Protein AF-A0A954KA22-F1 (afdb_monomer_lite)

Foldseek 3Di:
DDKDKDWDDLVCLLVQLCQVCVVPDPVCSVVSSVVVNVVCVPDPPPQWTKMFIDDPRDTPHIWIWHNPDPVDTDID

pLDDT: mean 85.06, std 13.28, range [39.09, 96.06]

Sequence (76 aa):
MSITVSLASPEEWPEASALIFTDAEAADQDLQIREFLDSIKADQNGHKQLLVAREKGELLGVGVLIFTDAATAFIW

Structure (mmCIF, N/CA/C/O backbone):
data_AF-A0A954KA22-F1
#
_entry.id   AF-A0A954KA22-F1
#
loop_
_atom_site.group_PDB
_atom_site.id
_atom_site.type_symbol
_atom_site.label_atom_id
_atom_site.label_alt_id
_atom_site.label_comp_id
_atom_site.label_asym_id
_atom_site.label_entity_id
_atom_site.label_seq_id
_atom_site.pdbx_PDB_ins_code
_atom_site.Cartn_x
_atom_site.Cartn_y
_atom_site.Cartn_z
_atom_site.occupancy
_atom_site.B_iso_or_equiv
_atom_site.auth_seq_id
_atom_site.auth_comp_id
_atom_site.auth_asym_id
_atom_site.auth_atom_id
_atom_site.pdbx_PDB_model_num
ATOM 1 N N . MET A 1 1 ? -24.318 1.556 5.598 1.00 69.25 1 MET A N 1
ATOM 2 C CA . MET A 1 1 ? -22.926 1.106 5.411 1.00 69.25 1 MET A CA 1
ATOM 3 C C . MET A 1 1 ? -22.252 2.175 4.582 1.00 69.25 1 MET A C 1
ATOM 5 O O . MET A 1 1 ? -22.830 2.564 3.574 1.00 69.25 1 MET A O 1
ATOM 9 N N . SER A 1 2 ? -21.166 2.759 5.080 1.00 87.25 2 SER A N 1
ATOM 10 C CA . SER A 1 2 ? -20.466 3.858 4.401 1.00 87.25 2 SER A CA 1
ATOM 11 C C . SER A 1 2 ? -18.984 3.550 4.440 1.00 87.25 2 SER A C 1
ATOM 13 O O . SER A 1 2 ? -18.357 3.671 5.489 1.00 87.25 2 SER A O 1
ATOM 15 N N . ILE A 1 3 ? -18.460 3.138 3.293 1.00 93.81 3 ILE A N 1
ATOM 16 C CA . ILE A 1 3 ? -17.037 2.899 3.090 1.00 93.81 3 ILE A CA 1
ATOM 17 C C . ILE A 1 3 ? -16.411 4.226 2.667 1.00 93.81 3 ILE A C 1
ATOM 19 O O . ILE A 1 3 ? -16.907 4.885 1.752 1.00 93.81 3 ILE A O 1
ATOM 23 N N . THR A 1 4 ? -15.336 4.622 3.336 1.00 94.19 4 THR A N 1
ATOM 24 C CA . THR A 1 4 ? -14.518 5.777 2.956 1.00 94.19 4 THR A CA 1
ATOM 25 C C . THR A 1 4 ? -13.213 5.290 2.359 1.00 94.19 4 THR A C 1
ATOM 27 O O . THR A 1 4 ? -12.537 4.470 2.976 1.00 94.19 4 THR A O 1
ATOM 30 N N . VAL A 1 5 ? -12.857 5.813 1.188 1.00 94.94 5 VAL A N 1
ATOM 31 C CA . VAL A 1 5 ? -11.561 5.562 0.551 1.00 94.94 5 VAL A CA 1
ATOM 32 C C . VAL A 1 5 ? -10.731 6.836 0.631 1.00 94.94 5 VAL A C 1
ATOM 34 O O . VAL A 1 5 ? -11.206 7.906 0.247 1.00 94.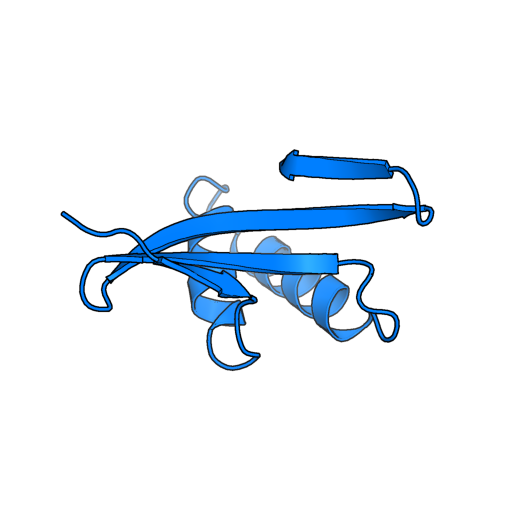94 5 VAL A O 1
ATOM 37 N N . SER A 1 6 ? -9.507 6.728 1.134 1.00 94.25 6 SER A N 1
ATOM 38 C CA . SER A 1 6 ? -8.583 7.853 1.279 1.00 94.25 6 SER A CA 1
ATOM 39 C C . SER A 1 6 ? -7.150 7.439 0.976 1.00 94.25 6 SER A C 1
ATOM 41 O O . SER A 1 6 ? -6.808 6.259 1.034 1.00 94.25 6 SER A O 1
ATOM 43 N N . LEU A 1 7 ? -6.301 8.422 0.673 1.00 93.31 7 LEU A N 1
ATOM 44 C CA . LEU A 1 7 ? -4.858 8.210 0.616 1.00 93.31 7 LEU A CA 1
ATOM 45 C C . LEU A 1 7 ? -4.356 7.795 2.006 1.00 93.31 7 LEU A C 1
ATOM 47 O O . LEU A 1 7 ? -4.691 8.440 2.999 1.00 93.31 7 LEU A O 1
ATOM 51 N N . ALA A 1 8 ? -3.566 6.729 2.061 1.00 93.38 8 ALA A N 1
ATOM 52 C CA . ALA A 1 8 ? -2.974 6.212 3.280 1.00 93.38 8 ALA A CA 1
ATOM 53 C C . ALA A 1 8 ? -1.909 7.181 3.798 1.00 93.38 8 ALA A C 1
ATOM 55 O O . ALA A 1 8 ? -0.974 7.552 3.076 1.00 9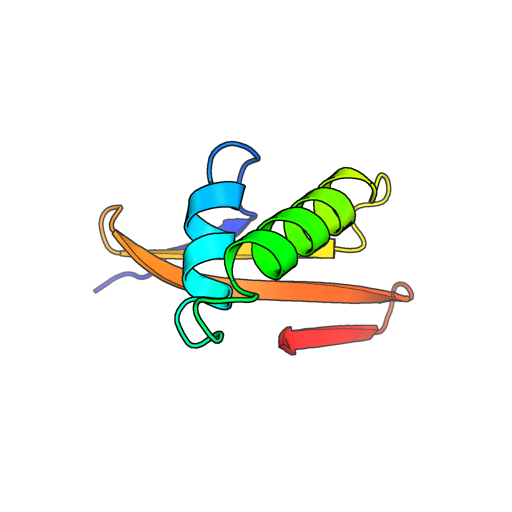3.38 8 ALA A O 1
ATOM 56 N N . SER A 1 9 ? -2.024 7.557 5.065 1.00 92.56 9 SER A N 1
ATOM 57 C CA . SER A 1 9 ? -0.974 8.300 5.759 1.00 92.56 9 SER A CA 1
ATOM 58 C C . SER A 1 9 ? 0.257 7.412 6.020 1.00 92.56 9 SER A C 1
ATOM 60 O O . SER A 1 9 ? 0.127 6.187 6.053 1.00 92.56 9 SER A O 1
ATOM 62 N N . PRO A 1 10 ? 1.458 7.983 6.249 1.00 91.12 10 PRO A N 1
ATOM 63 C CA . PRO A 1 10 ? 2.664 7.196 6.538 1.00 91.12 10 PRO A CA 1
ATOM 64 C C . PRO A 1 10 ? 2.526 6.225 7.720 1.00 91.12 10 PRO A C 1
ATOM 66 O O . PRO A 1 10 ? 3.193 5.192 7.751 1.00 91.12 10 PRO A O 1
ATOM 69 N N . GLU A 1 11 ? 1.655 6.546 8.678 1.00 92.81 11 GLU A N 1
ATOM 70 C CA . GLU A 1 11 ? 1.344 5.708 9.842 1.00 92.81 11 GLU A CA 1
ATOM 71 C C . GLU A 1 11 ? 0.522 4.464 9.465 1.00 92.81 11 GLU A C 1
ATOM 73 O O . GLU A 1 11 ? 0.633 3.428 10.115 1.00 92.81 11 GLU A O 1
ATOM 78 N N . GLU A 1 12 ? -0.259 4.542 8.385 1.00 93.62 12 GLU A N 1
ATOM 79 C CA . GLU A 1 12 ? -1.120 3.462 7.889 1.00 93.62 12 GLU A CA 1
ATOM 80 C C . GLU A 1 12 ? -0.412 2.544 6.887 1.00 93.62 12 GLU A C 1
ATOM 82 O O . GLU A 1 12 ? -0.892 1.445 6.612 1.00 93.62 12 GLU A O 1
ATOM 87 N N . TRP A 1 13 ? 0.735 2.956 6.336 1.00 92.69 13 TRP A N 1
ATOM 88 C CA . TRP A 1 13 ? 1.459 2.160 5.340 1.00 92.69 13 TRP A CA 1
ATOM 89 C C . TRP A 1 13 ? 1.825 0.749 5.816 1.00 92.69 13 TRP A C 1
ATOM 91 O O . TRP A 1 13 ? 1.671 -0.173 5.013 1.00 92.69 13 TRP A O 1
ATOM 101 N N . PRO A 1 14 ? 2.276 0.523 7.068 1.00 92.88 14 PRO A N 1
ATOM 102 C CA . PRO A 1 14 ? 2.565 -0.829 7.541 1.00 92.88 14 PRO A CA 1
ATOM 103 C C . PRO A 1 14 ? 1.324 -1.729 7.553 1.00 92.88 14 PRO A C 1
ATOM 105 O O . PRO A 1 14 ? 1.384 -2.845 7.046 1.00 92.88 14 PRO A O 1
ATOM 108 N N . GLU A 1 15 ? 0.196 -1.233 8.075 1.00 93.88 15 GLU A N 1
ATOM 109 C CA . GLU A 1 15 ? -1.075 -1.974 8.136 1.00 93.88 15 GLU A CA 1
ATOM 110 C C . GLU A 1 15 ? -1.588 -2.294 6.725 1.00 93.88 15 GLU A C 1
ATOM 112 O O . GLU A 1 15 ? -1.939 -3.432 6.419 1.00 93.88 15 GLU A O 1
ATOM 117 N N . ALA A 1 16 ? -1.557 -1.303 5.834 1.00 93.12 16 ALA A N 1
ATOM 118 C CA . ALA A 1 16 ? -2.010 -1.463 4.462 1.00 93.12 16 ALA A CA 1
ATOM 119 C C . ALA A 1 16 ? -1.118 -2.422 3.649 1.00 93.12 16 ALA A C 1
ATOM 121 O O . ALA A 1 16 ? -1.623 -3.239 2.882 1.00 93.12 16 ALA A O 1
ATOM 122 N 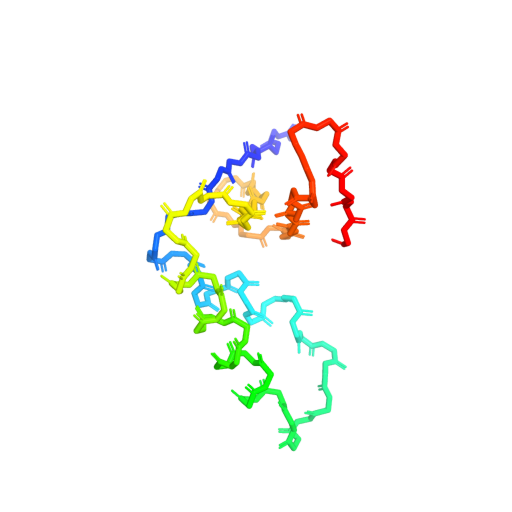N . SER A 1 17 ? 0.201 -2.375 3.850 1.00 92.06 17 SER A N 1
ATOM 123 C CA . SER A 1 17 ? 1.137 -3.296 3.189 1.00 92.06 17 SER A CA 1
ATOM 124 C C . SER A 1 17 ? 0.957 -4.729 3.687 1.00 92.06 17 SER A C 1
ATOM 126 O O . SER A 1 17 ? 0.961 -5.658 2.886 1.00 92.06 17 SER A O 1
ATOM 128 N N . ALA A 1 18 ? 0.733 -4.919 4.991 1.00 92.06 18 ALA A N 1
ATOM 129 C CA . ALA A 1 18 ? 0.444 -6.238 5.550 1.00 92.06 18 ALA A CA 1
ATOM 130 C C . ALA A 1 18 ? -0.827 -6.858 4.945 1.00 92.06 18 ALA A C 1
ATOM 132 O O . ALA A 1 18 ? -0.864 -8.067 4.718 1.00 92.06 18 ALA A O 1
ATOM 133 N N . LEU A 1 19 ? -1.842 -6.041 4.635 1.00 92.50 19 LEU A N 1
ATOM 134 C CA . LEU A 1 19 ? -3.048 -6.517 3.958 1.00 92.50 19 LEU A CA 1
ATOM 135 C C . LEU A 1 19 ? -2.785 -6.911 2.494 1.00 92.50 19 LEU A C 1
ATOM 137 O O . LEU A 1 19 ? -3.274 -7.950 2.066 1.00 92.50 19 LEU A O 1
ATOM 141 N N . ILE A 1 20 ? -1.993 -6.133 1.741 1.00 90.88 20 ILE A N 1
ATOM 142 C CA . ILE A 1 20 ? -1.636 -6.452 0.339 1.00 90.88 20 ILE A CA 1
ATOM 143 C C . ILE A 1 20 ? -0.959 -7.821 0.239 1.00 90.88 20 ILE A C 1
ATOM 145 O O . ILE A 1 20 ? -1.276 -8.614 -0.643 1.00 90.88 20 ILE A O 1
ATOM 149 N N . PHE A 1 21 ? -0.024 -8.101 1.145 1.00 91.19 21 PHE A N 1
ATOM 150 C CA . PHE A 1 21 ? 0.776 -9.323 1.117 1.00 91.19 21 PHE A CA 1
ATOM 151 C C . PHE A 1 21 ? 0.230 -10.415 2.037 1.00 91.19 21 PHE A C 1
ATOM 153 O O . PHE A 1 21 ? 0.969 -11.336 2.374 1.00 91.19 21 PHE A O 1
ATOM 160 N N . THR A 1 22 ? -1.038 -10.346 2.461 1.00 89.81 22 THR A N 1
ATOM 161 C CA . THR A 1 22 ? -1.605 -11.314 3.419 1.00 89.81 22 THR A CA 1
ATOM 162 C C . THR A 1 22 ? -1.555 -12.756 2.898 1.00 89.81 22 THR A C 1
ATOM 164 O O . THR A 1 22 ? -1.320 -13.680 3.673 1.00 89.81 22 THR A O 1
ATOM 167 N N . ASP A 1 23 ? -1.670 -12.923 1.577 1.00 87.69 23 ASP A N 1
ATOM 168 C CA . ASP A 1 23 ? -1.634 -14.215 0.883 1.00 87.69 23 ASP A CA 1
ATOM 169 C C . ASP A 1 23 ? -0.228 -14.607 0.381 1.00 87.69 23 ASP A C 1
ATOM 171 O O . ASP A 1 23 ? -0.067 -15.638 -0.275 1.00 87.69 23 ASP A O 1
ATOM 175 N N . ALA A 1 24 ? 0.800 -13.794 0.651 1.00 86.62 24 ALA A N 1
ATOM 176 C CA . ALA A 1 24 ? 2.174 -14.119 0.278 1.00 86.62 24 ALA A CA 1
ATOM 177 C C . ALA A 1 24 ? 2.711 -15.299 1.106 1.00 86.62 24 ALA A C 1
ATOM 179 O O . ALA A 1 24 ? 2.324 -15.508 2.257 1.00 86.62 24 ALA A O 1
ATOM 180 N N . GLU A 1 25 ? 3.651 -16.062 0.541 1.00 88.06 25 GLU A N 1
ATOM 181 C CA . GLU A 1 25 ? 4.316 -17.127 1.291 1.00 88.06 25 GLU A CA 1
ATOM 182 C C . GLU A 1 25 ? 5.058 -16.553 2.507 1.00 88.06 25 GLU A C 1
ATOM 184 O O . GLU A 1 25 ? 5.795 -15.573 2.399 1.00 88.06 25 GLU A O 1
ATOM 189 N N . ALA A 1 26 ? 4.907 -17.198 3.668 1.00 84.00 26 ALA A N 1
ATOM 190 C CA . ALA A 1 26 ? 5.454 -16.704 4.935 1.00 84.00 26 ALA A CA 1
ATOM 191 C C . ALA A 1 26 ? 6.981 -16.494 4.910 1.00 84.00 26 ALA A C 1
ATOM 193 O O . ALA A 1 26 ? 7.499 -15.666 5.652 1.00 84.00 26 ALA A O 1
ATOM 194 N N . ALA A 1 27 ? 7.699 -17.240 4.063 1.00 86.38 27 ALA A N 1
ATOM 195 C CA . ALA A 1 27 ? 9.145 -17.104 3.902 1.00 86.38 27 ALA A CA 1
ATOM 196 C C . ALA A 1 27 ? 9.556 -15.765 3.262 1.00 86.38 27 ALA A C 1
ATOM 198 O O . ALA A 1 27 ? 10.636 -15.260 3.562 1.00 86.38 27 ALA A O 1
ATOM 199 N N . ASP A 1 28 ? 8.683 -15.181 2.436 1.00 88.44 28 ASP A N 1
ATOM 200 C CA . ASP A 1 28 ? 8.973 -13.987 1.639 1.00 88.44 28 ASP A CA 1
ATOM 201 C C . ASP A 1 28 ? 8.131 -12.771 2.048 1.00 88.44 28 ASP A C 1
ATOM 203 O O . ASP A 1 28 ? 8.437 -11.650 1.644 1.00 88.44 28 ASP A O 1
ATOM 207 N N . GLN A 1 29 ? 7.085 -12.960 2.855 1.00 88.00 29 GLN A N 1
ATOM 208 C CA . GLN A 1 29 ? 6.128 -11.914 3.226 1.00 88.00 29 GLN A CA 1
ATOM 209 C C . GLN A 1 29 ? 6.805 -10.681 3.851 1.00 88.00 29 GLN A C 1
ATOM 211 O O . GLN A 1 29 ? 6.562 -9.556 3.412 1.00 88.00 29 GLN A O 1
ATOM 216 N N . ASP A 1 30 ? 7.710 -10.876 4.815 1.00 90.19 30 ASP A N 1
ATOM 217 C CA . ASP A 1 30 ? 8.437 -9.776 5.469 1.00 90.19 30 ASP A CA 1
ATOM 218 C C . ASP A 1 30 ? 9.338 -9.006 4.493 1.00 90.19 30 ASP A C 1
ATOM 220 O O . ASP A 1 30 ? 9.458 -7.777 4.573 1.00 90.19 30 ASP A O 1
ATOM 224 N N . LEU A 1 31 ? 9.976 -9.725 3.564 1.00 91.00 31 LEU A N 1
ATOM 225 C CA . LEU A 1 31 ? 10.822 -9.124 2.539 1.00 91.00 31 LEU A CA 1
ATOM 226 C C . LEU A 1 31 ? 9.975 -8.298 1.568 1.00 91.00 31 LEU A C 1
ATOM 228 O O . LEU A 1 31 ? 10.286 -7.129 1.347 1.00 91.00 31 LEU A O 1
ATOM 232 N N . GLN A 1 32 ? 8.876 -8.863 1.065 1.00 90.06 32 GLN A N 1
ATOM 233 C CA . GLN A 1 32 ? 7.966 -8.187 0.139 1.00 90.06 32 GLN A CA 1
ATOM 234 C C . GLN A 1 32 ? 7.350 -6.926 0.754 1.00 90.06 32 GLN A C 1
ATOM 236 O O . GLN A 1 32 ? 7.337 -5.874 0.113 1.00 90.06 32 GLN A O 1
ATOM 241 N N . ILE A 1 33 ? 6.918 -6.984 2.020 1.00 91.69 33 ILE A N 1
ATOM 242 C CA . ILE A 1 33 ? 6.402 -5.812 2.744 1.00 91.69 33 ILE A CA 1
ATOM 243 C C . ILE A 1 33 ? 7.481 -4.729 2.856 1.00 91.69 33 ILE A C 1
ATOM 245 O O . ILE A 1 33 ? 7.207 -3.557 2.583 1.00 91.69 33 ILE A O 1
ATOM 249 N N . ARG A 1 34 ? 8.710 -5.093 3.249 1.00 92.75 34 ARG A N 1
ATOM 250 C CA . ARG A 1 34 ? 9.813 -4.129 3.385 1.00 92.75 34 ARG A CA 1
ATOM 251 C C . ARG A 1 34 ? 10.153 -3.480 2.046 1.00 92.75 34 ARG A C 1
ATOM 253 O O . ARG A 1 34 ? 10.216 -2.255 1.979 1.00 92.75 34 ARG A O 1
ATOM 260 N N . GLU A 1 35 ? 10.350 -4.275 0.999 1.00 91.19 35 GLU A N 1
ATOM 261 C CA . GLU A 1 35 ? 10.688 -3.772 -0.334 1.00 91.19 35 GLU A CA 1
ATOM 262 C C . GLU A 1 35 ? 9.587 -2.868 -0.888 1.00 91.19 35 GLU A C 1
ATOM 264 O O . GLU A 1 35 ? 9.874 -1.792 -1.417 1.00 91.19 35 GLU A O 1
ATOM 269 N N . PHE A 1 36 ? 8.321 -3.248 -0.706 1.00 90.69 36 PHE A N 1
ATOM 270 C CA . PHE A 1 36 ? 7.186 -2.427 -1.104 1.00 90.69 36 PHE A CA 1
ATOM 271 C C . PHE A 1 36 ? 7.184 -1.076 -0.383 1.00 90.69 36 PHE A C 1
ATOM 273 O O . PHE A 1 36 ? 7.140 -0.035 -1.048 1.00 9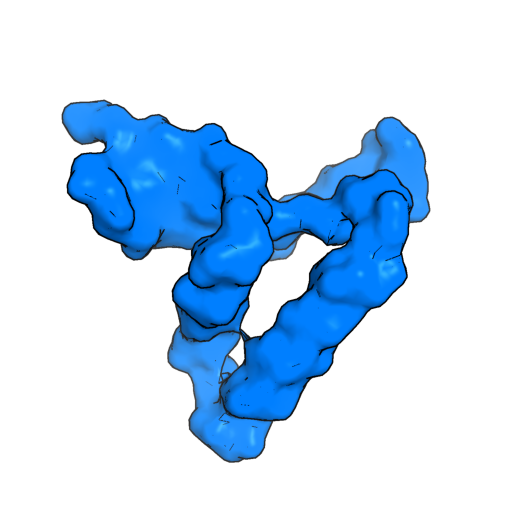0.69 36 PHE A O 1
ATOM 280 N N . LEU A 1 37 ? 7.302 -1.080 0.951 1.00 90.62 37 LEU A N 1
ATOM 281 C CA . LEU A 1 37 ? 7.346 0.130 1.777 1.00 90.62 37 LEU A CA 1
ATOM 282 C C . LEU A 1 37 ? 8.504 1.050 1.392 1.00 90.62 37 LEU A C 1
ATOM 284 O O . LEU A 1 37 ? 8.314 2.264 1.295 1.00 90.62 37 LEU A O 1
ATOM 288 N N . ASP A 1 38 ? 9.689 0.492 1.159 1.00 90.44 38 ASP A N 1
ATOM 289 C CA . ASP A 1 38 ? 10.852 1.258 0.711 1.00 90.44 38 ASP A CA 1
ATOM 290 C C . ASP A 1 38 ? 10.599 1.870 -0.671 1.00 90.44 38 ASP A C 1
ATOM 292 O O . ASP A 1 38 ? 10.940 3.029 -0.914 1.00 90.44 38 ASP A O 1
ATOM 296 N N . SER A 1 39 ? 9.905 1.146 -1.551 1.00 87.81 39 SER A N 1
ATOM 297 C CA . SER A 1 39 ? 9.543 1.635 -2.879 1.00 87.81 39 SER A CA 1
ATOM 298 C C . SER A 1 39 ? 8.524 2.785 -2.862 1.00 87.81 39 SER A C 1
ATOM 300 O O . SER A 1 39 ? 8.583 3.622 -3.765 1.00 87.81 39 SER A O 1
ATOM 302 N N . ILE A 1 40 ? 7.605 2.816 -1.884 1.00 86.19 40 ILE A N 1
ATOM 303 C CA . ILE A 1 40 ? 6.649 3.918 -1.662 1.00 86.19 40 ILE A CA 1
ATOM 304 C C . ILE A 1 40 ? 7.378 5.120 -1.050 1.00 86.19 40 ILE A C 1
ATOM 306 O O . ILE A 1 40 ? 7.237 6.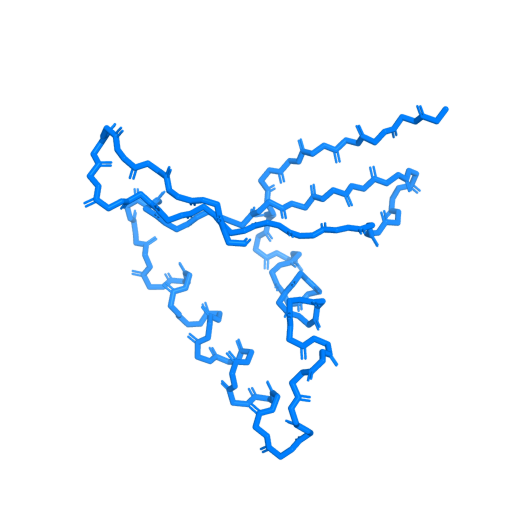238 -1.530 1.00 86.19 40 ILE A O 1
ATOM 310 N N . LYS A 1 41 ? 8.218 4.893 -0.030 1.00 86.00 41 LYS A N 1
ATOM 311 C CA . LYS A 1 41 ? 9.003 5.945 0.646 1.00 86.00 41 LYS A CA 1
ATOM 312 C C . LYS A 1 41 ? 9.975 6.664 -0.283 1.00 86.00 41 LYS A C 1
ATOM 314 O O . LYS A 1 41 ? 10.187 7.865 -0.137 1.00 86.00 41 LYS A O 1
ATOM 319 N N . ALA A 1 42 ? 10.607 5.924 -1.190 1.00 84.50 42 ALA A N 1
ATOM 320 C CA . ALA A 1 42 ? 11.585 6.468 -2.125 1.00 84.50 42 ALA A CA 1
ATOM 321 C C . ALA A 1 42 ? 10.949 7.336 -3.223 1.00 84.50 42 ALA A C 1
ATOM 323 O O . ALA A 1 42 ? 11.661 8.088 -3.891 1.00 84.50 42 ALA A O 1
ATOM 324 N N . ASP A 1 43 ? 9.633 7.248 -3.422 1.00 80.56 43 ASP A N 1
ATOM 325 C CA . ASP A 1 43 ? 8.943 8.006 -4.452 1.00 80.56 43 ASP A CA 1
ATOM 326 C C . ASP A 1 43 ? 8.586 9.424 -3.984 1.00 80.56 43 ASP A C 1
ATOM 328 O O . ASP A 1 43 ? 7.554 9.683 -3.368 1.00 80.56 43 ASP A O 1
ATOM 332 N N . GLN A 1 44 ? 9.463 10.370 -4.313 1.00 65.94 44 GLN A N 1
ATOM 333 C CA . GLN A 1 44 ? 9.305 11.781 -3.947 1.00 65.94 44 GLN A CA 1
ATOM 334 C C . GLN A 1 44 ? 8.273 12.529 -4.803 1.00 65.94 44 GLN A C 1
ATOM 336 O O . GLN A 1 44 ? 7.877 13.636 -4.441 1.00 65.94 44 GLN A O 1
ATOM 341 N N . ASN A 1 45 ? 7.834 11.947 -5.923 1.00 73.56 45 ASN A N 1
ATOM 342 C CA . ASN A 1 45 ? 6.952 12.613 -6.885 1.00 73.56 45 ASN A CA 1
ATOM 343 C C . ASN A 1 45 ? 5.481 12.190 -6.750 1.00 73.56 45 ASN A C 1
ATOM 345 O O . ASN A 1 45 ? 4.630 12.719 -7.463 1.00 73.56 45 ASN A O 1
ATOM 349 N N . GLY A 1 46 ? 5.168 11.261 -5.839 1.00 72.38 46 GLY A N 1
ATOM 350 C CA . GLY A 1 46 ? 3.802 10.782 -5.617 1.00 72.38 46 GLY A CA 1
ATOM 351 C C . GLY A 1 46 ? 3.238 9.963 -6.782 1.00 72.38 46 GLY A C 1
ATOM 352 O O . GLY A 1 46 ? 2.019 9.892 -6.944 1.00 72.38 46 GLY A O 1
ATOM 353 N N . HIS A 1 47 ? 4.110 9.355 -7.586 1.00 80.88 47 HIS A N 1
ATOM 354 C CA . HIS A 1 47 ? 3.767 8.380 -8.619 1.00 80.88 47 HIS A CA 1
ATOM 355 C C . HIS A 1 47 ? 3.255 7.055 -8.050 1.00 80.88 47 HIS A C 1
ATOM 357 O O . HIS A 1 47 ? 2.650 6.273 -8.774 1.00 80.88 47 HIS A O 1
ATOM 363 N N . LYS A 1 48 ? 3.485 6.778 -6.774 1.00 86.94 48 LYS A N 1
ATOM 364 C CA . LYS A 1 48 ? 2.974 5.623 -6.060 1.00 86.94 48 LYS A CA 1
ATOM 365 C C . LYS A 1 48 ? 2.143 6.116 -4.896 1.00 86.94 48 LYS A C 1
ATOM 367 O O . LYS A 1 48 ? 2.645 6.753 -3.973 1.00 86.94 48 LYS A O 1
ATOM 372 N N . GLN A 1 49 ? 0.857 5.818 -4.951 1.00 88.19 49 GLN A N 1
ATOM 373 C CA . GLN A 1 49 ? -0.093 6.198 -3.920 1.00 88.19 49 GLN A CA 1
ATOM 374 C C . GLN A 1 49 ? -0.761 4.953 -3.368 1.00 88.19 49 GLN A C 1
ATOM 376 O O . GLN A 1 49 ? -1.205 4.083 -4.113 1.00 88.19 49 GLN A O 1
ATOM 381 N N . LEU A 1 50 ? -0.831 4.881 -2.045 1.00 91.44 50 LEU A N 1
ATOM 382 C CA . LEU A 1 50 ? -1.512 3.813 -1.337 1.00 91.44 50 LEU A CA 1
ATOM 383 C C . LEU A 1 50 ? -2.877 4.325 -0.896 1.00 91.44 50 LEU A C 1
ATOM 385 O O . LEU A 1 50 ? -2.964 5.381 -0.275 1.00 91.44 50 LEU A O 1
ATOM 389 N N . LEU A 1 51 ? -3.937 3.604 -1.223 1.00 94.25 51 LEU A N 1
ATOM 390 C CA . LEU A 1 51 ? -5.302 3.912 -0.822 1.00 94.25 51 LEU A CA 1
ATOM 391 C C . LEU A 1 51 ? -5.750 2.924 0.247 1.00 94.25 51 LEU A C 1
ATOM 393 O O . LEU A 1 51 ? -5.504 1.728 0.119 1.00 94.25 51 LEU A O 1
ATOM 397 N N . VAL A 1 52 ? -6.456 3.414 1.260 1.00 95.81 52 VAL A N 1
ATOM 398 C CA . VAL A 1 52 ? -7.114 2.591 2.280 1.00 95.81 52 VAL A CA 1
ATOM 399 C C . VAL A 1 52 ? -8.621 2.773 2.190 1.00 95.81 52 VAL A C 1
ATOM 401 O O . VAL A 1 52 ? -9.121 3.896 2.101 1.00 95.81 52 VAL A O 1
ATOM 404 N N . ALA A 1 53 ? -9.349 1.663 2.212 1.00 96.06 53 ALA A N 1
ATOM 405 C CA . ALA A 1 53 ? -10.797 1.629 2.333 1.00 96.06 53 ALA A CA 1
ATOM 406 C C . ALA A 1 53 ? -11.155 1.256 3.772 1.00 96.06 53 ALA A C 1
ATOM 408 O O . ALA A 1 53 ? -10.794 0.174 4.236 1.00 96.06 53 ALA A O 1
ATOM 409 N N . ARG A 1 54 ? -11.871 2.135 4.477 1.00 95.06 54 ARG A N 1
ATOM 410 C CA . ARG A 1 54 ? -12.306 1.895 5.857 1.00 95.06 54 ARG A CA 1
ATOM 411 C C . ARG A 1 54 ? -13.819 1.962 6.010 1.00 95.06 54 ARG A C 1
ATOM 413 O O . ARG A 1 54 ? -14.479 2.795 5.390 1.00 95.06 54 ARG A O 1
ATOM 420 N N . GLU A 1 55 ? -14.363 1.141 6.901 1.00 95.25 55 GLU A N 1
ATOM 421 C CA . GLU A 1 55 ? -15.719 1.300 7.435 1.00 95.25 55 GLU A CA 1
ATOM 422 C C . GLU A 1 55 ? -15.638 1.380 8.960 1.00 95.25 55 GLU A C 1
ATOM 424 O O . GLU A 1 55 ? -15.092 0.498 9.610 1.00 95.25 55 GLU A O 1
ATOM 429 N N . LYS A 1 56 ? -16.158 2.463 9.555 1.00 91.44 56 LYS A N 1
ATOM 430 C CA . LYS A 1 56 ? -16.136 2.684 11.019 1.00 91.44 56 LYS 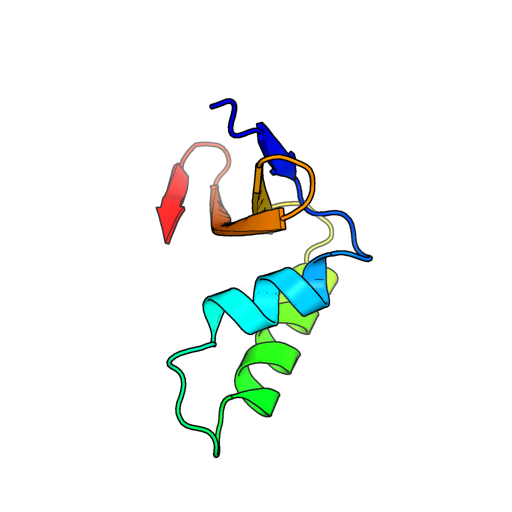A CA 1
ATOM 431 C C . LYS A 1 56 ? -14.737 2.556 11.663 1.00 91.44 56 LYS A C 1
ATOM 433 O O . LYS A 1 56 ? -14.630 2.210 12.834 1.00 91.44 56 LYS A O 1
ATOM 438 N N . GLY A 1 57 ? -13.681 2.869 10.908 1.00 88.50 57 GLY A N 1
ATOM 439 C CA . GLY A 1 57 ? -12.283 2.782 11.349 1.00 88.50 57 GLY A CA 1
ATOM 440 C C . GLY A 1 57 ? -11.597 1.447 11.041 1.00 88.50 57 GLY A C 1
ATOM 441 O O . GLY A 1 57 ? -10.370 1.391 11.051 1.00 88.50 57 GLY A O 1
ATOM 442 N N . GLU A 1 58 ? -12.350 0.407 10.690 1.00 92.56 58 GLU A N 1
ATOM 443 C CA . GLU A 1 58 ? -11.808 -0.896 10.302 1.00 92.56 58 GLU A CA 1
ATOM 444 C C . GLU A 1 58 ? -11.274 -0.853 8.869 1.00 92.56 58 GLU A C 1
ATOM 446 O O . GLU A 1 58 ? -11.956 -0.339 7.980 1.00 92.56 58 GLU A O 1
ATOM 451 N N . LEU A 1 59 ? -10.060 -1.367 8.648 1.00 93.69 59 LEU A N 1
ATOM 452 C CA . LEU A 1 59 ? -9.475 -1.501 7.316 1.00 93.69 59 LEU A CA 1
ATOM 453 C C . LEU A 1 59 ? -10.149 -2.660 6.575 1.00 93.69 59 LEU A C 1
ATOM 455 O O . LEU A 1 59 ? -10.007 -3.816 6.958 1.00 93.69 59 LEU A O 1
ATOM 459 N N . LEU A 1 60 ? -10.873 -2.341 5.504 1.00 94.38 60 LEU A N 1
ATOM 460 C CA . LEU A 1 60 ? -11.583 -3.317 4.674 1.00 94.38 60 LEU A CA 1
ATOM 461 C C . LEU A 1 60 ? -10.828 -3.684 3.399 1.00 94.38 60 LEU A C 1
ATOM 463 O O . LEU A 1 60 ? -11.089 -4.727 2.806 1.00 94.38 60 LEU A O 1
ATOM 467 N N . GLY A 1 61 ? -9.946 -2.806 2.932 1.00 92.56 61 GLY A N 1
ATOM 468 C CA . GLY A 1 61 ? -9.243 -3.009 1.677 1.00 92.56 61 GLY A CA 1
ATOM 469 C C . GLY A 1 61 ? -8.163 -1.972 1.443 1.00 92.56 61 GLY A C 1
ATOM 470 O O . GLY A 1 61 ? -8.160 -0.896 2.046 1.00 92.56 61 GLY A O 1
ATOM 471 N N . VAL A 1 62 ? -7.249 -2.315 0.547 1.00 94.62 62 VAL A N 1
ATOM 472 C CA . VAL A 1 62 ? -6.119 -1.479 0.152 1.00 94.62 62 VAL A CA 1
ATOM 473 C C . VAL A 1 62 ? -6.028 -1.496 -1.367 1.00 94.62 62 VAL A C 1
ATOM 475 O O . VAL A 1 62 ? -6.325 -2.511 -1.990 1.00 94.62 62 VAL A O 1
ATOM 478 N N . GLY A 1 63 ? -5.643 -0.369 -1.958 1.00 91.62 63 GLY A N 1
ATOM 479 C CA . GLY A 1 63 ? -5.347 -0.272 -3.385 1.00 91.62 63 GLY A CA 1
ATOM 480 C C . GLY A 1 63 ? -4.028 0.448 -3.612 1.00 91.62 63 GLY A C 1
ATOM 481 O O . GLY A 1 63 ? -3.696 1.379 -2.877 1.00 91.62 63 GLY A O 1
ATOM 482 N N . VAL A 1 64 ? -3.283 0.041 -4.636 1.00 90.31 64 VAL A N 1
ATOM 483 C CA . VAL A 1 64 ? -2.048 0.721 -5.043 1.00 90.31 64 VAL A CA 1
ATOM 484 C C . VAL A 1 64 ? -2.288 1.405 -6.381 1.00 90.31 64 VAL A C 1
ATOM 486 O O . VAL A 1 64 ? -2.673 0.768 -7.358 1.00 90.31 64 VAL A O 1
ATOM 489 N N . LEU A 1 65 ? -2.048 2.712 -6.429 1.00 86.94 65 LEU A N 1
ATOM 490 C CA . LEU A 1 65 ? -2.017 3.481 -7.665 1.00 86.94 65 LEU A CA 1
ATOM 491 C C . LEU A 1 65 ? -0.567 3.702 -8.068 1.00 86.94 65 LEU A C 1
ATOM 493 O O . LEU A 1 65 ? 0.209 4.272 -7.301 1.00 86.94 65 LEU A O 1
ATOM 497 N N . ILE A 1 66 ? -0.220 3.277 -9.281 1.00 84.88 66 ILE A N 1
ATOM 498 C CA . ILE A 1 66 ? 1.079 3.550 -9.895 1.00 84.88 66 ILE A CA 1
ATOM 499 C C . ILE A 1 66 ? 0.837 4.389 -11.149 1.00 84.88 66 ILE A C 1
ATOM 501 O O . ILE A 1 66 ? 0.244 3.918 -12.121 1.00 84.88 66 ILE A O 1
ATOM 505 N N . PHE A 1 67 ? 1.291 5.637 -11.115 1.00 79.00 67 PHE A N 1
ATOM 506 C CA . PHE A 1 67 ? 1.265 6.566 -12.236 1.00 79.00 67 PHE A CA 1
ATOM 507 C C . PHE A 1 67 ? 2.520 6.334 -13.082 1.00 79.00 67 PHE A C 1
ATOM 509 O O . PHE A 1 67 ? 3.631 6.667 -12.668 1.00 79.00 67 PHE A O 1
ATOM 516 N N . THR A 1 68 ? 2.362 5.720 -14.255 1.00 73.94 68 THR A N 1
ATOM 517 C CA . THR A 1 68 ? 3.485 5.441 -15.173 1.00 73.94 68 THR A CA 1
ATOM 518 C C . THR A 1 68 ? 3.812 6.638 -16.069 1.00 73.94 68 THR A C 1
ATOM 520 O O . THR A 1 68 ? 4.930 6.763 -16.562 1.00 73.94 68 THR A O 1
ATOM 523 N N . ASP A 1 69 ? 2.844 7.534 -16.239 1.00 67.19 69 ASP A N 1
ATOM 524 C CA . ASP A 1 69 ? 2.951 8.887 -16.778 1.00 67.19 69 ASP A CA 1
ATOM 525 C C . ASP A 1 69 ? 1.767 9.718 -16.229 1.00 67.19 69 ASP A C 1
ATOM 527 O O . ASP A 1 69 ? 0.894 9.182 -15.542 1.00 67.19 69 ASP A O 1
ATOM 531 N N . ALA A 1 70 ? 1.703 11.026 -16.507 1.00 56.66 70 ALA A N 1
ATOM 532 C CA . ALA A 1 70 ? 0.601 11.876 -16.032 1.00 56.66 70 ALA A CA 1
ATOM 533 C C . ALA A 1 70 ? -0.796 11.474 -16.573 1.00 56.66 70 ALA A C 1
ATOM 535 O O . ALA A 1 70 ? -1.796 12.041 -16.135 1.00 56.66 70 ALA A O 1
ATOM 536 N N . ALA A 1 71 ? -0.882 10.536 -17.523 1.00 54.94 71 ALA A N 1
ATOM 537 C CA . ALA A 1 71 ? -2.104 10.123 -18.211 1.00 54.94 71 ALA A CA 1
ATOM 538 C C . ALA A 1 71 ? -2.524 8.664 -17.935 1.00 54.94 71 ALA A C 1
ATOM 540 O O . ALA A 1 71 ? -3.656 8.299 -18.256 1.00 54.94 71 ALA A O 1
ATOM 541 N N . THR A 1 72 ? -1.666 7.842 -17.328 1.00 51.78 72 THR A N 1
ATOM 542 C CA . THR A 1 72 ? -1.873 6.396 -17.217 1.00 51.78 72 THR A CA 1
ATOM 543 C C . THR A 1 72 ? -1.655 5.942 -15.775 1.00 51.78 72 THR A C 1
ATOM 545 O O . THR A 1 72 ? -0.528 5.769 -15.310 1.00 51.78 72 THR A O 1
ATOM 548 N N . ALA A 1 73 ? -2.764 5.764 -15.057 1.00 47.84 73 ALA A N 1
ATOM 549 C CA . ALA A 1 73 ? -2.806 5.096 -13.762 1.00 47.84 73 ALA A CA 1
ATOM 550 C C . ALA A 1 73 ? -3.393 3.689 -13.947 1.00 47.84 73 ALA A C 1
ATOM 552 O O . ALA A 1 73 ? -4.468 3.543 -14.533 1.00 47.84 73 ALA A O 1
ATOM 553 N N . PHE A 1 74 ? -2.702 2.664 -13.446 1.00 45.78 74 PHE A N 1
ATOM 554 C CA . PHE A 1 74 ? -3.222 1.294 -13.356 1.00 45.78 74 PHE A CA 1
ATOM 555 C C . PHE A 1 74 ? -3.598 0.977 -11.901 1.00 45.78 74 PHE A C 1
ATOM 557 O O . PHE A 1 74 ? -2.963 1.484 -10.976 1.00 45.78 74 PHE A O 1
ATOM 564 N N . ILE A 1 75 ? -4.634 0.155 -11.715 1.00 39.09 75 ILE A N 1
ATOM 565 C CA . ILE A 1 75 ? -5.090 -0.347 -10.411 1.00 39.09 75 ILE A CA 1
ATOM 566 C C . ILE A 1 75 ? -4.639 -1.808 -10.312 1.00 39.09 75 ILE A C 1
ATOM 568 O O . ILE A 1 75 ? -4.954 -2.590 -11.215 1.00 39.09 75 ILE A O 1
ATOM 572 N N . TRP A 1 76 ? -3.893 -2.141 -9.257 1.00 46.81 76 TRP A N 1
ATOM 573 C CA . TRP A 1 76 ? -3.541 -3.512 -8.874 1.00 46.81 76 TRP A CA 1
ATOM 574 C C . TRP A 1 76 ? -4.325 -3.906 -7.625 1.00 46.81 76 TRP A C 1
ATOM 576 O O . TRP A 1 76 ? -4.418 -3.046 -6.713 1.00 46.81 76 TRP A O 1
#

Secondary structure (DSSP, 8-state):
---EEEEPPTTTHHHHHHHHTTTS-TTTHHHHHHHHHHHHHT-TTS-EEEEEEEETTEEEEEEEEEEEETTEEEE-

Radius of gyration: 12.89 Å; chains: 1; bounding box: 34×30×30 Å